Protein AF-A9X3X0-F1 (afdb_monomer_lite)

Secondary structure (DSSP, 8-state):
------THHHHHHHHHHTS---S-HHHHHHHHS-S---PPPPPPPPHHHHHHHHHHHHH-SS--HHHHHHHHHHHT--HHHHHHHHHHHHHHHHHHHHHHHHHHHHHHTTS-------

InterPro domains:
  IPR001356 Homeodomain [PF00046] (39-95)
  IPR001356 Homeodomain [PS50071] (36-96)
  IPR001356 Homeodomain [SM00389] (38-100)
  IPR001356 Homeodomain [cd00086] (39-97)
  IPR009057 Homedomain-like superfamily [SSF46689] (28-96)
  IPR020479 Homeodomain, metazoa [PR00024] (60-71)
  IPR020479 Homeodomain, metazoa [PR00024] (75-85)
  IPR020479 Homeodomain, metazoa [PR00024] (85-94)
  IPR046333 Homeobox protein Hox-A10/abdominal-B-like [PTHR45874] (30-104)

Foldseek 3Di:
DPDDPDPVVVVVVVVVVVDDDDDPVVVVCCVVVPDPPPDPDDDDADPVLVVVLVVVCVVPLDDDPVNLVVSCVVRVHDSVVSNVVSVVVVVVVVVVVVVVVVVVVVVVVVPPPPDDDD

pLDDT: mean 72.3, std 21.76, range [36.03, 98.12]

Sequence (118 aa):
RIIMFNDALINIYWYIVKLKCEVNVFDFVSEWTGNVTIRKKRKPYSKFQTLELEKEFLFNAYVSKQKRWESARNLNLSERQVKIWFQNRRMKNKKNSQRNSDQISNSISITHHGSHPK

Structure (mmCIF, N/CA/C/O backbone):
data_AF-A9X3X0-F1
#
_entry.id   AF-A9X3X0-F1
#
loop_
_atom_site.group_PDB
_atom_site.id
_atom_site.type_symbol
_atom_site.label_atom_id
_atom_site.label_alt_id
_atom_site.label_comp_id
_atom_site.label_asym_id
_atom_site.label_entity_id
_atom_site.label_seq_id
_atom_site.pdbx_PDB_ins_code
_atom_site.Cartn_x
_atom_site.Cartn_y
_atom_site.Cartn_z
_atom_site.occupancy
_atom_site.B_iso_or_equiv
_atom_site.auth_seq_id
_atom_site.auth_comp_id
_atom_site.auth_asym_id
_atom_site.auth_atom_id
_atom_site.pdbx_PDB_model_num
ATOM 1 N N . ARG A 1 1 ? 20.810 7.716 8.688 1.00 36.03 1 ARG A N 1
ATOM 2 C CA . ARG A 1 1 ? 19.962 6.819 9.518 1.00 36.03 1 ARG A CA 1
ATOM 3 C C . ARG A 1 1 ? 19.518 5.614 8.688 1.00 36.03 1 ARG A C 1
ATOM 5 O O . ARG A 1 1 ? 18.368 5.511 8.280 1.00 36.03 1 ARG A O 1
ATOM 12 N N . ILE A 1 2 ? 20.483 4.743 8.399 1.00 39.75 2 ILE A N 1
ATOM 13 C CA . ILE A 1 2 ? 20.287 3.366 7.949 1.00 39.75 2 ILE A CA 1
ATOM 14 C C . ILE A 1 2 ? 20.245 2.584 9.255 1.00 39.75 2 ILE A C 1
ATOM 16 O O . ILE A 1 2 ? 21.268 2.490 9.919 1.00 39.75 2 ILE A O 1
ATOM 20 N N . ILE A 1 3 ? 19.066 2.167 9.704 1.00 42.94 3 ILE A N 1
ATOM 21 C CA . ILE A 1 3 ? 18.952 1.350 10.912 1.00 42.94 3 ILE A CA 1
ATOM 22 C C . ILE A 1 3 ? 18.030 0.175 10.583 1.00 42.94 3 ILE A C 1
ATOM 24 O O . ILE A 1 3 ? 16.823 0.335 10.418 1.00 42.94 3 ILE A O 1
ATOM 28 N N . MET A 1 4 ? 18.677 -0.985 10.459 1.00 38.38 4 MET A N 1
ATOM 29 C CA . MET A 1 4 ? 18.187 -2.313 10.831 1.00 38.38 4 MET A CA 1
ATOM 30 C C . MET A 1 4 ? 16.983 -2.876 10.074 1.00 38.38 4 MET A C 1
ATOM 32 O O . MET A 1 4 ? 15.894 -3.050 10.619 1.00 38.38 4 MET A O 1
ATOM 36 N N . PHE A 1 5 ? 17.232 -3.351 8.855 1.00 40.22 5 PHE A N 1
ATOM 37 C CA . PHE A 1 5 ? 16.605 -4.609 8.447 1.00 40.22 5 PHE A CA 1
ATOM 38 C C . PHE A 1 5 ? 17.552 -5.754 8.820 1.00 40.22 5 PHE A C 1
ATOM 40 O O . PHE A 1 5 ? 18.386 -6.148 8.021 1.00 40.22 5 PHE A O 1
ATOM 47 N N . ASN A 1 6 ? 17.416 -6.186 10.079 1.00 38.69 6 ASN A N 1
ATOM 48 C CA . ASN A 1 6 ? 17.881 -7.431 10.702 1.00 38.69 6 ASN A CA 1
ATOM 49 C C . ASN A 1 6 ? 18.588 -8.445 9.777 1.00 38.69 6 ASN A C 1
ATOM 51 O O . ASN A 1 6 ? 18.000 -8.914 8.796 1.00 38.69 6 ASN A O 1
ATOM 55 N N . ASP A 1 7 ? 19.776 -8.874 10.206 1.00 55.34 7 ASP A N 1
ATOM 56 C CA . ASP A 1 7 ? 20.732 -9.808 9.581 1.00 55.34 7 ASP A CA 1
ATOM 57 C C . ASP A 1 7 ? 20.166 -11.175 9.127 1.00 55.34 7 ASP A C 1
ATOM 59 O O . ASP A 1 7 ? 20.814 -11.934 8.406 1.00 55.34 7 ASP A O 1
ATOM 63 N N . ALA A 1 8 ? 18.913 -11.489 9.460 1.00 47.12 8 ALA A N 1
ATOM 64 C CA . ALA A 1 8 ? 18.209 -12.681 8.991 1.00 47.12 8 ALA A CA 1
ATOM 65 C C . ALA A 1 8 ? 17.727 -12.589 7.526 1.00 47.12 8 ALA A C 1
ATOM 67 O O . ALA A 1 8 ? 17.611 -13.611 6.849 1.00 47.12 8 ALA A O 1
ATOM 68 N N . LEU A 1 9 ? 17.443 -11.387 7.002 1.00 51.66 9 LEU A N 1
ATOM 69 C CA . LEU A 1 9 ? 16.916 -11.237 5.634 1.00 51.66 9 LEU A CA 1
ATOM 70 C C . LEU A 1 9 ? 17.985 -11.422 4.556 1.00 51.66 9 LEU A C 1
ATOM 72 O O . LEU A 1 9 ? 17.659 -11.902 3.474 1.00 51.66 9 LEU A O 1
ATOM 76 N N . ILE A 1 10 ? 19.241 -11.093 4.865 1.00 57.47 10 ILE A N 1
ATOM 77 C CA . ILE A 1 10 ? 20.384 -11.326 3.974 1.00 57.47 10 ILE A CA 1
ATOM 78 C C . ILE A 1 10 ? 20.703 -12.828 3.909 1.00 57.47 10 ILE A C 1
ATOM 80 O O . ILE A 1 10 ? 20.878 -13.363 2.818 1.00 57.47 10 ILE A O 1
ATOM 84 N N . ASN A 1 11 ? 20.658 -13.537 5.042 1.00 51.97 11 ASN A N 1
ATOM 85 C CA . ASN A 1 11 ? 20.906 -14.983 5.096 1.00 51.97 11 ASN A CA 1
ATOM 86 C C . ASN A 1 11 ? 19.824 -15.817 4.382 1.00 51.97 11 ASN A C 1
ATOM 88 O O . ASN A 1 11 ? 20.142 -16.773 3.679 1.00 51.97 11 ASN A O 1
ATOM 92 N N . ILE A 1 12 ? 18.546 -15.426 4.476 1.00 53.69 12 ILE A N 1
ATOM 93 C CA . ILE A 1 12 ? 17.459 -16.078 3.720 1.00 53.69 12 ILE A CA 1
ATOM 94 C C . ILE A 1 12 ? 17.563 -15.775 2.217 1.00 53.69 12 ILE A C 1
ATOM 96 O O . ILE A 1 12 ? 17.311 -16.657 1.398 1.00 53.69 12 ILE A O 1
ATOM 100 N N . TYR A 1 13 ? 17.968 -14.557 1.837 1.00 56.19 13 TYR A N 1
ATOM 101 C CA . TYR A 1 13 ? 18.225 -14.217 0.432 1.00 56.19 13 TYR A CA 1
ATOM 102 C C . TYR A 1 13 ? 19.391 -15.027 -0.152 1.00 56.19 13 TYR A C 1
ATOM 104 O O . TYR A 1 13 ? 19.297 -15.484 -1.286 1.00 56.19 13 TYR A O 1
ATOM 112 N N . TRP A 1 14 ? 20.444 -15.277 0.631 1.00 56.91 14 TRP A N 1
ATOM 113 C CA . TRP A 1 14 ? 21.559 -16.143 0.237 1.00 56.91 14 TRP A CA 1
ATOM 114 C C . TRP A 1 14 ? 21.130 -17.616 0.092 1.00 56.91 14 TRP A C 1
ATOM 116 O O . TRP A 1 14 ? 21.528 -18.293 -0.854 1.00 56.91 14 TRP A O 1
ATOM 126 N N . TYR A 1 15 ? 20.238 -18.094 0.967 1.00 53.03 15 TYR A N 1
ATOM 127 C CA . TYR A 1 15 ? 19.713 -19.464 0.930 1.00 53.03 15 TYR A CA 1
ATOM 128 C C . TYR A 1 15 ? 18.771 -19.729 -0.261 1.00 53.03 15 TYR A C 1
ATOM 130 O O . TYR A 1 15 ? 18.816 -20.800 -0.861 1.00 53.03 15 TYR A O 1
ATOM 138 N N . ILE A 1 16 ? 17.955 -18.748 -0.663 1.00 53.06 16 ILE A N 1
ATOM 139 C 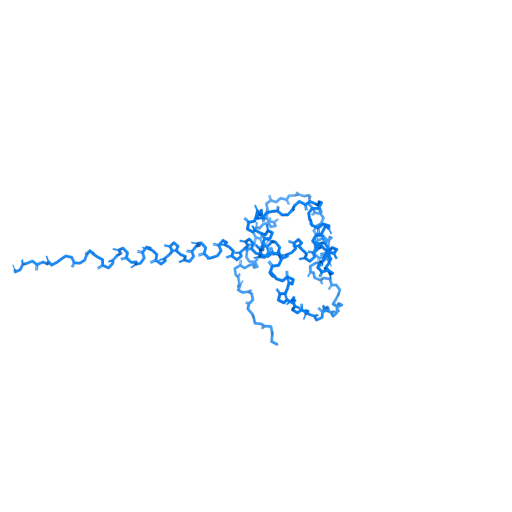CA . ILE A 1 16 ? 17.043 -18.881 -1.815 1.00 53.06 16 ILE A CA 1
ATOM 140 C C . ILE A 1 16 ? 17.810 -18.896 -3.150 1.00 53.06 16 ILE A C 1
ATOM 142 O O . ILE A 1 16 ? 17.426 -19.622 -4.066 1.00 53.06 16 ILE A O 1
ATOM 146 N N . VAL A 1 17 ? 18.927 -18.168 -3.251 1.00 57.38 17 VAL A N 1
ATOM 147 C CA . VAL A 1 17 ? 19.791 -18.159 -4.449 1.00 57.38 17 VAL A CA 1
ATOM 148 C C . VAL A 1 17 ? 20.497 -19.510 -4.670 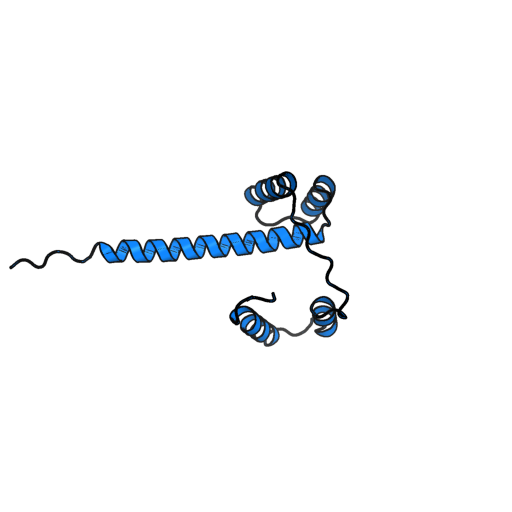1.00 57.38 17 VAL A C 1
ATOM 150 O O . VAL A 1 17 ? 20.837 -19.844 -5.801 1.00 57.38 17 VAL A O 1
ATOM 153 N N . LYS A 1 18 ? 20.653 -20.344 -3.631 1.00 49.91 18 LYS A N 1
ATOM 154 C CA . LYS A 1 18 ? 21.301 -21.667 -3.719 1.00 49.91 18 LYS A CA 1
ATOM 155 C C . LYS A 1 18 ? 20.447 -22.738 -4.427 1.00 49.91 18 LYS A C 1
ATOM 157 O O . LYS A 1 18 ? 20.989 -23.791 -4.747 1.00 49.91 18 LYS A O 1
ATOM 162 N N . LEU A 1 19 ? 19.142 -22.522 -4.659 1.00 56.47 19 LEU A N 1
ATOM 163 C CA . LEU A 1 19 ? 18.215 -23.629 -4.960 1.00 56.47 19 LEU A CA 1
ATOM 164 C C . LEU A 1 19 ? 17.329 -23.524 -6.213 1.00 56.47 19 LEU A C 1
ATOM 166 O O . LEU A 1 19 ? 16.512 -24.421 -6.392 1.00 56.47 19 LEU A O 1
ATOM 170 N N . LYS A 1 20 ? 17.469 -22.542 -7.119 1.00 50.12 20 LYS A N 1
ATOM 171 C CA . LYS A 1 20 ? 16.770 -22.609 -8.427 1.00 50.12 20 LYS A CA 1
ATOM 172 C C . LYS A 1 20 ? 17.499 -21.880 -9.562 1.00 50.12 20 LYS A C 1
ATOM 174 O O . LYS A 1 20 ? 17.677 -20.666 -9.514 1.00 50.12 20 LYS A O 1
ATOM 179 N N . CYS A 1 21 ? 17.876 -22.655 -10.581 1.00 47.81 21 CYS A N 1
ATOM 180 C CA . CYS A 1 21 ? 18.260 -22.205 -11.917 1.00 47.81 21 CYS A CA 1
ATOM 181 C C . CYS A 1 21 ? 17.099 -21.480 -12.632 1.00 47.81 21 CYS A C 1
ATOM 183 O O . CYS A 1 21 ? 15.931 -21.741 -12.352 1.00 47.81 21 CYS A O 1
ATOM 185 N N . GLU A 1 22 ? 17.481 -20.621 -13.582 1.00 54.66 22 GLU A N 1
ATOM 186 C CA . GLU A 1 22 ? 16.664 -19.918 -14.591 1.00 54.66 22 GLU A CA 1
ATOM 187 C C . GLU A 1 22 ? 15.811 -18.718 -14.156 1.00 54.66 22 GLU A C 1
ATOM 189 O O . GLU A 1 22 ? 14.654 -18.565 -14.534 1.00 54.66 22 GLU A O 1
ATOM 194 N N . VAL A 1 23 ? 16.438 -17.755 -13.485 1.00 56.00 23 VAL A N 1
ATOM 195 C CA . VAL A 1 23 ? 16.137 -16.337 -13.742 1.00 56.00 23 VAL A CA 1
ATOM 196 C C . VAL A 1 23 ? 17.455 -15.585 -13.861 1.00 56.00 23 VAL A C 1
ATOM 198 O O . VAL A 1 23 ? 18.368 -15.814 -13.069 1.00 56.00 23 VAL A O 1
ATOM 201 N N . ASN A 1 24 ? 17.585 -14.731 -14.877 1.00 51.31 24 ASN A N 1
ATOM 202 C CA . ASN A 1 24 ? 18.805 -13.974 -15.141 1.00 51.31 24 ASN A CA 1
ATOM 203 C C . ASN A 1 24 ? 19.102 -13.073 -13.929 1.00 51.31 24 ASN A C 1
ATOM 205 O O . ASN A 1 24 ? 18.442 -12.057 -13.707 1.00 51.31 24 ASN A O 1
ATOM 209 N N . VAL A 1 25 ? 20.056 -13.499 -13.091 1.00 53.91 25 VAL A N 1
ATOM 210 C CA . VAL A 1 25 ? 20.415 -12.848 -11.818 1.00 53.91 25 VAL A CA 1
ATOM 211 C C . VAL A 1 25 ? 20.776 -11.377 -12.044 1.00 53.91 25 VAL A C 1
ATOM 213 O O . VAL A 1 25 ? 20.533 -10.541 -11.177 1.00 53.91 25 VAL A O 1
ATOM 216 N N . PHE A 1 26 ? 21.275 -11.048 -13.237 1.00 44.28 26 PHE A N 1
ATOM 217 C CA . PHE A 1 26 ? 21.645 -9.699 -13.638 1.00 44.28 26 PHE A CA 1
ATOM 218 C C . PHE A 1 26 ? 20.449 -8.728 -13.702 1.00 44.28 26 PHE A C 1
ATOM 220 O O . PHE A 1 26 ? 20.559 -7.622 -13.178 1.00 44.28 26 PHE A O 1
ATOM 227 N N . ASP A 1 27 ? 19.283 -9.140 -14.216 1.00 54.53 27 ASP A N 1
ATOM 228 C CA . ASP A 1 27 ? 18.092 -8.270 -14.306 1.00 54.53 27 ASP A CA 1
ATOM 229 C C . ASP A 1 27 ? 17.483 -7.988 -12.927 1.00 54.53 27 ASP A C 1
ATOM 231 O O . ASP A 1 27 ? 17.095 -6.863 -12.605 1.00 54.53 27 ASP A O 1
ATOM 235 N N . PHE A 1 28 ? 17.456 -9.007 -12.065 1.00 52.56 28 PHE A N 1
ATOM 236 C CA . PHE A 1 28 ? 16.934 -8.880 -10.707 1.00 52.56 28 PHE A CA 1
ATOM 237 C C . PHE A 1 28 ? 17.859 -8.049 -9.806 1.00 52.56 28 PHE A C 1
ATOM 239 O O . PHE A 1 28 ? 17.378 -7.223 -9.028 1.00 52.56 28 PHE A O 1
ATOM 246 N N . VAL A 1 29 ? 19.180 -8.226 -9.928 1.00 56.44 29 VAL A N 1
ATOM 247 C CA . VAL A 1 29 ? 20.175 -7.434 -9.191 1.00 56.44 29 VAL A CA 1
ATOM 248 C C . VAL A 1 29 ? 20.213 -5.998 -9.709 1.00 56.44 29 VAL A C 1
ATOM 250 O O . VAL A 1 29 ? 20.205 -5.087 -8.892 1.00 56.44 29 VAL A O 1
ATOM 253 N N . SER A 1 30 ? 20.130 -5.758 -11.020 1.00 53.25 30 SER A N 1
ATOM 254 C CA . SER A 1 30 ? 20.083 -4.399 -11.581 1.00 53.25 30 SER A CA 1
ATOM 255 C C . SER A 1 30 ? 18.810 -3.632 -11.170 1.00 53.25 30 SER A C 1
ATOM 257 O O . SER A 1 30 ? 18.855 -2.420 -10.969 1.00 53.25 30 SER A O 1
ATOM 259 N N . GLU A 1 31 ? 17.686 -4.315 -10.906 1.00 49.28 31 GLU A N 1
ATOM 260 C CA . GLU A 1 31 ? 16.496 -3.687 -10.305 1.00 49.28 31 GLU A CA 1
ATOM 261 C C . GLU A 1 31 ? 16.617 -3.481 -8.772 1.00 49.28 31 GLU A C 1
ATOM 263 O O . GLU A 1 31 ? 16.049 -2.528 -8.227 1.00 49.28 31 GLU A O 1
ATOM 268 N N . TRP A 1 32 ? 17.373 -4.325 -8.053 1.00 46.91 32 TRP A N 1
ATOM 269 C CA . TRP A 1 32 ? 17.522 -4.254 -6.585 1.00 46.91 32 TRP A CA 1
ATOM 270 C C . TRP A 1 32 ? 18.663 -3.357 -6.089 1.00 46.91 32 TRP A C 1
ATOM 272 O O . TRP A 1 32 ? 18.521 -2.672 -5.069 1.00 46.91 32 TRP A O 1
ATOM 282 N N . THR A 1 33 ? 19.788 -3.344 -6.795 1.00 49.84 33 THR A N 1
ATOM 283 C CA . THR A 1 33 ? 20.958 -2.503 -6.516 1.00 49.84 33 THR A CA 1
ATOM 284 C C . THR A 1 33 ? 21.054 -1.326 -7.465 1.00 49.84 33 THR A C 1
ATOM 286 O O . THR A 1 33 ? 22.110 -0.700 -7.476 1.00 49.84 33 THR A O 1
ATOM 289 N N . GLY A 1 34 ? 19.990 -1.060 -8.244 1.00 44.16 34 GLY A N 1
ATOM 290 C CA . GLY A 1 34 ? 19.976 -0.129 -9.368 1.00 44.16 34 GLY A CA 1
ATOM 291 C C . GLY A 1 34 ? 20.924 1.032 -9.172 1.00 44.16 34 GLY A C 1
ATOM 292 O O . GLY A 1 34 ? 20.881 1.648 -8.098 1.00 44.16 34 GLY A O 1
ATOM 293 N N . ASN A 1 35 ? 21.774 1.2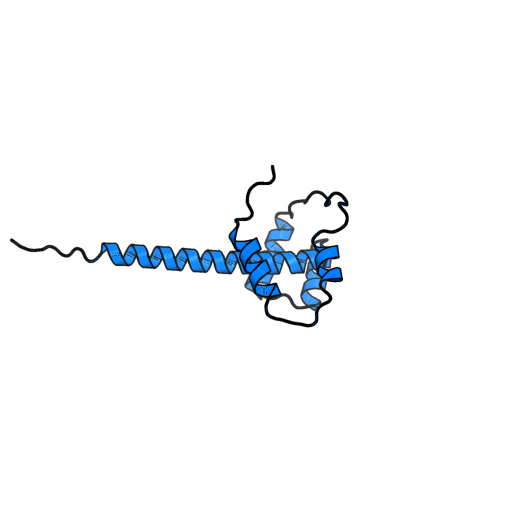51 -10.196 1.00 45.81 35 ASN A N 1
ATOM 294 C CA . ASN A 1 35 ? 22.558 2.467 -10.447 1.00 45.81 35 ASN A CA 1
ATOM 295 C C . ASN A 1 35 ? 22.069 3.538 -9.508 1.00 45.81 35 ASN A C 1
ATOM 297 O O . ASN A 1 35 ? 20.891 3.836 -9.652 1.00 45.81 35 ASN A O 1
ATOM 301 N N . VAL A 1 36 ? 22.880 3.995 -8.542 1.00 51.25 36 VAL A N 1
ATOM 302 C CA . VAL A 1 36 ? 22.483 4.814 -7.379 1.00 51.25 36 VAL A CA 1
ATOM 303 C C . VAL A 1 36 ? 21.771 6.103 -7.823 1.00 51.25 36 VAL A C 1
ATOM 305 O O . VAL A 1 36 ? 22.249 7.220 -7.697 1.00 51.25 36 VAL A O 1
ATOM 308 N N . THR A 1 37 ? 20.577 5.947 -8.366 1.00 55.00 37 THR A N 1
ATOM 309 C CA . THR A 1 37 ? 19.630 6.954 -8.754 1.00 55.00 37 THR A CA 1
ATOM 310 C C . THR A 1 37 ? 18.879 7.119 -7.467 1.00 55.00 37 THR A C 1
ATOM 312 O O . THR A 1 37 ? 18.134 6.227 -7.048 1.00 55.00 37 THR A O 1
ATOM 315 N N . ILE A 1 38 ? 19.221 8.200 -6.777 1.00 61.53 38 ILE A N 1
ATOM 316 C CA . ILE A 1 38 ? 18.592 8.724 -5.572 1.00 61.53 38 ILE A CA 1
ATOM 317 C C . ILE A 1 38 ? 17.163 8.180 -5.466 1.00 61.53 38 ILE A C 1
ATOM 319 O O . ILE A 1 38 ? 16.260 8.617 -6.183 1.00 61.53 38 ILE A O 1
ATOM 323 N N . ARG A 1 39 ? 16.968 7.151 -4.624 1.00 61.16 39 ARG A N 1
ATOM 324 C CA . ARG A 1 39 ? 15.658 6.507 -4.475 1.00 61.16 39 ARG A CA 1
ATOM 325 C C . ARG A 1 39 ? 14.663 7.606 -4.127 1.00 61.16 39 ARG A C 1
ATOM 327 O O . ARG A 1 39 ? 14.842 8.291 -3.118 1.00 61.16 39 ARG A O 1
ATOM 334 N N . LYS A 1 40 ? 13.631 7.787 -4.956 1.00 70.94 40 LYS A N 1
ATOM 335 C CA . LYS A 1 40 ? 12.630 8.841 -4.750 1.00 70.94 40 LYS A CA 1
ATOM 336 C C . LYS A 1 40 ? 12.102 8.751 -3.317 1.00 70.94 40 LYS A C 1
ATOM 338 O O . LYS A 1 40 ? 11.697 7.675 -2.867 1.00 70.94 40 LYS A O 1
ATOM 343 N N . LYS A 1 41 ? 12.156 9.872 -2.586 1.00 78.88 41 LYS A N 1
ATOM 344 C CA . LYS A 1 41 ? 11.749 9.936 -1.176 1.00 78.88 41 LYS A CA 1
ATOM 345 C C . LYS A 1 41 ? 10.345 9.351 -1.030 1.00 78.88 41 LYS A C 1
ATOM 347 O O . LYS A 1 41 ? 9.418 9.762 -1.729 1.00 78.88 41 LYS A O 1
ATOM 352 N N . ARG A 1 42 ? 10.205 8.372 -0.131 1.00 81.88 42 ARG A N 1
ATOM 353 C CA . ARG A 1 42 ? 8.920 7.721 0.147 1.00 81.88 42 ARG A CA 1
ATOM 354 C C . ARG A 1 42 ? 7.923 8.772 0.631 1.00 81.88 42 ARG A C 1
ATOM 356 O O . ARG A 1 42 ? 8.227 9.528 1.552 1.00 81.88 42 ARG A O 1
ATOM 363 N N . LYS A 1 43 ? 6.742 8.791 0.020 1.00 86.94 43 LYS A N 1
ATOM 364 C CA . LYS A 1 43 ? 5.587 9.546 0.507 1.00 86.94 43 LYS A CA 1
ATOM 365 C C . LYS A 1 43 ? 4.661 8.573 1.243 1.00 86.94 43 LYS A C 1
ATOM 367 O O . LYS A 1 43 ? 4.396 7.505 0.686 1.00 86.94 43 LYS A O 1
ATOM 372 N N . PRO A 1 44 ? 4.222 8.879 2.476 1.00 91.38 44 PRO A N 1
ATOM 373 C CA . PRO A 1 44 ? 3.239 8.049 3.161 1.00 91.38 44 PRO A CA 1
ATOM 374 C C . PRO A 1 44 ? 1.919 8.063 2.383 1.00 91.38 44 PRO A C 1
ATOM 376 O O . PRO A 1 44 ? 1.581 9.065 1.751 1.00 91.38 44 PRO A O 1
ATOM 379 N N . TYR A 1 45 ? 1.189 6.950 2.423 1.00 94.44 45 TYR A N 1
ATOM 380 C CA . TYR A 1 45 ? -0.165 6.902 1.878 1.00 94.44 45 TYR A CA 1
ATOM 381 C C . TYR A 1 45 ? -1.120 7.692 2.771 1.00 94.44 45 TYR A C 1
ATOM 383 O O . TYR A 1 45 ? -0.923 7.781 3.986 1.00 94.44 45 TYR A O 1
ATOM 391 N N . SER A 1 46 ? -2.148 8.283 2.167 1.00 96.75 46 SER A N 1
ATOM 392 C CA . SER A 1 46 ? -3.192 8.985 2.906 1.00 96.75 46 SER A CA 1
ATOM 393 C C . SER A 1 46 ? -4.020 8.005 3.747 1.00 96.75 46 SER A C 1
ATOM 395 O O . SER A 1 46 ? -4.003 6.786 3.534 1.00 96.75 46 SER A O 1
ATOM 397 N N . LYS A 1 47 ? -4.779 8.544 4.708 1.00 95.31 47 LYS A N 1
ATOM 398 C CA . LYS A 1 47 ? -5.703 7.740 5.522 1.00 95.31 47 LYS A CA 1
ATOM 399 C C . LYS A 1 47 ? -6.731 7.018 4.647 1.00 95.31 47 LYS A C 1
ATOM 401 O O . LYS A 1 47 ? -6.917 5.820 4.807 1.00 95.31 47 LYS A O 1
ATOM 406 N N . PHE A 1 48 ? -7.309 7.727 3.676 1.00 96.88 48 PHE A N 1
ATOM 407 C CA . PHE A 1 48 ? -8.259 7.166 2.715 1.00 96.88 48 PHE A CA 1
ATOM 408 C C . PHE A 1 48 ? -7.646 6.028 1.885 1.00 96.88 48 PHE A C 1
ATOM 410 O O . PHE A 1 48 ? -8.222 4.949 1.805 1.00 96.88 48 PHE A O 1
ATOM 417 N N . GLN A 1 49 ? -6.436 6.227 1.346 1.00 96.56 49 GLN A N 1
ATOM 418 C CA . GLN A 1 49 ? -5.737 5.186 0.584 1.00 96.56 49 GLN A CA 1
ATOM 419 C C . GLN A 1 49 ? -5.511 3.924 1.417 1.00 96.56 49 GLN A C 1
ATOM 421 O O . GLN A 1 49 ? -5.699 2.815 0.931 1.00 96.56 49 GLN A O 1
ATOM 426 N N . THR A 1 50 ? -5.104 4.092 2.675 1.00 96.81 50 THR A N 1
ATOM 427 C CA . THR A 1 50 ? -4.862 2.961 3.575 1.00 96.81 50 THR A CA 1
ATOM 428 C C . THR A 1 50 ? -6.160 2.226 3.902 1.00 96.81 50 THR A C 1
ATOM 430 O O . THR A 1 50 ? -6.179 1.002 3.837 1.00 96.81 50 THR A O 1
ATOM 433 N N . LEU A 1 51 ? -7.238 2.962 4.186 1.00 97.38 51 LEU A N 1
ATOM 434 C CA . LEU A 1 51 ? -8.548 2.400 4.516 1.00 97.38 51 LEU A CA 1
ATOM 435 C C . LEU A 1 51 ? -9.102 1.524 3.385 1.00 97.38 51 LEU A C 1
ATOM 437 O O . LEU A 1 51 ? -9.485 0.383 3.626 1.00 97.38 51 LEU A O 1
ATOM 441 N N . GLU A 1 52 ? -9.098 2.024 2.148 1.00 97.44 52 GLU A N 1
ATOM 442 C CA . GLU A 1 52 ? -9.618 1.271 0.998 1.00 97.44 52 GLU A CA 1
ATOM 443 C C . GLU A 1 52 ? -8.783 0.016 0.704 1.00 97.44 52 GLU A C 1
ATOM 445 O O . GLU A 1 52 ? -9.329 -1.048 0.414 1.00 97.44 52 GLU A O 1
ATOM 450 N N . LEU A 1 53 ? -7.455 0.100 0.845 1.00 97.25 53 LEU A N 1
ATOM 451 C CA . LEU A 1 53 ? -6.574 -1.063 0.704 1.00 97.25 53 LEU A CA 1
ATOM 452 C C . LEU A 1 53 ? -6.823 -2.111 1.802 1.00 97.25 53 LEU A C 1
ATOM 454 O O . LEU A 1 53 ? -6.784 -3.312 1.531 1.00 97.25 53 LEU A O 1
ATOM 458 N N . GLU A 1 54 ? -7.082 -1.679 3.039 1.00 97.75 54 GLU A N 1
ATOM 459 C CA . GLU A 1 54 ? -7.424 -2.574 4.148 1.00 97.75 54 GLU A CA 1
ATOM 460 C C . GLU A 1 54 ? -8.778 -3.248 3.950 1.00 97.75 54 GLU A C 1
ATOM 462 O O . GLU A 1 54 ? -8.873 -4.462 4.132 1.00 97.75 54 GLU A O 1
ATOM 467 N N . LYS A 1 55 ? -9.790 -2.496 3.514 1.00 96.25 55 LYS A N 1
ATOM 468 C CA . LYS A 1 55 ? -11.112 -3.028 3.179 1.00 96.25 55 LYS A CA 1
ATOM 469 C C . LYS A 1 55 ? -11.018 -4.125 2.119 1.00 96.25 55 LYS A C 1
ATOM 471 O O . LYS A 1 55 ? -11.566 -5.208 2.308 1.00 96.25 55 LYS A O 1
ATOM 476 N N . GLU A 1 56 ? -10.271 -3.881 1.046 1.00 96.44 56 GLU A N 1
ATOM 477 C CA . GLU A 1 56 ? -10.079 -4.873 -0.014 1.00 96.44 56 GLU A CA 1
ATOM 478 C C . GLU A 1 56 ? -9.310 -6.107 0.487 1.00 96.44 56 GLU A C 1
ATOM 480 O O . GLU A 1 56 ? -9.644 -7.235 0.137 1.00 96.44 56 GLU A O 1
ATOM 485 N N . PHE A 1 57 ? -8.314 -5.921 1.360 1.00 95.50 57 PHE A N 1
ATOM 486 C CA . PHE A 1 57 ? -7.559 -7.029 1.952 1.00 95.50 57 PHE A CA 1
ATOM 487 C C . PHE A 1 57 ? -8.424 -7.956 2.815 1.00 95.50 57 PHE A C 1
ATOM 489 O O . PHE A 1 57 ? -8.172 -9.160 2.852 1.00 95.50 57 PHE A O 1
ATOM 496 N N . LEU A 1 58 ? -9.418 -7.405 3.518 1.00 94.75 58 LEU A N 1
ATOM 497 C CA . LEU A 1 58 ? -10.373 -8.192 4.301 1.00 94.75 58 LEU A CA 1
ATOM 498 C C . LEU A 1 58 ? -11.282 -9.038 3.408 1.00 94.75 58 LEU A C 1
ATOM 500 O O . LEU A 1 58 ? -11.638 -10.147 3.795 1.00 94.75 58 LEU A O 1
ATOM 504 N N . PHE A 1 59 ? -11.622 -8.539 2.217 1.00 95.12 59 PHE A N 1
ATOM 505 C CA . PHE A 1 59 ? -12.380 -9.303 1.231 1.00 95.12 59 PHE A CA 1
ATOM 506 C C . PHE A 1 59 ? -11.521 -10.400 0.590 1.00 95.12 59 PHE A C 1
ATOM 508 O O . PHE A 1 59 ? -11.932 -11.555 0.508 1.00 95.12 59 PHE A O 1
ATOM 515 N N . ASN A 1 60 ? -10.307 -10.053 0.155 1.00 93.75 60 ASN A N 1
ATOM 516 C CA . ASN A 1 60 ? -9.363 -11.004 -0.410 1.00 93.75 60 ASN A CA 1
ATOM 517 C C . ASN A 1 60 ? -7.912 -10.608 -0.106 1.00 93.75 60 ASN A C 1
ATOM 519 O O . ASN A 1 60 ? -7.417 -9.566 -0.536 1.00 93.75 60 ASN A O 1
ATOM 523 N N . ALA A 1 61 ? -7.173 -11.500 0.556 1.00 93.75 61 ALA A N 1
ATOM 524 C CA . ALA A 1 61 ? -5.767 -11.279 0.891 1.00 93.75 61 ALA A CA 1
ATOM 525 C C . ALA A 1 61 ? -4.833 -11.216 -0.341 1.00 93.75 61 ALA A C 1
ATOM 527 O O . ALA A 1 61 ? -3.673 -10.800 -0.218 1.00 93.75 61 ALA A O 1
ATOM 528 N N . TYR A 1 62 ? -5.314 -11.630 -1.519 1.00 95.88 62 TYR A N 1
ATOM 529 C CA . TYR A 1 62 ? -4.584 -11.638 -2.785 1.00 95.88 62 TYR A CA 1
ATOM 530 C C . TYR A 1 62 ? -5.324 -10.836 -3.858 1.00 95.88 62 TYR A C 1
ATOM 532 O O . TYR A 1 62 ? -6.392 -11.217 -4.317 1.00 95.88 62 TYR A O 1
ATOM 540 N N . VAL A 1 63 ? -4.715 -9.750 -4.332 1.00 94.88 63 VAL A N 1
ATOM 541 C CA . VAL A 1 63 ? -5.326 -8.906 -5.367 1.00 94.88 63 VAL A CA 1
ATOM 542 C C . VAL A 1 63 ? -5.124 -9.484 -6.778 1.00 94.88 63 VAL A C 1
ATOM 544 O O . VAL A 1 63 ? -3.987 -9.718 -7.213 1.00 94.88 63 VAL A O 1
ATOM 547 N N . SER A 1 64 ? -6.225 -9.685 -7.513 1.00 96.56 64 SER A N 1
ATOM 548 C CA . SER A 1 64 ? -6.204 -10.088 -8.927 1.00 96.56 64 SER A CA 1
ATOM 549 C C . SER A 1 64 ? -5.658 -8.965 -9.823 1.00 96.56 64 SER A C 1
ATOM 551 O O . SER A 1 64 ? -5.521 -7.818 -9.394 1.00 96.56 64 SER A O 1
ATOM 553 N N . LYS A 1 65 ? -5.319 -9.270 -11.084 1.00 95.38 65 LYS A N 1
ATOM 554 C CA . LYS A 1 65 ? -4.827 -8.251 -12.033 1.00 95.38 65 LYS A CA 1
ATOM 555 C C . LYS A 1 65 ? -5.859 -7.139 -12.248 1.00 95.38 65 LYS A C 1
ATOM 557 O O . LYS A 1 65 ? -5.513 -5.970 -12.129 1.00 95.38 65 LYS A O 1
ATOM 562 N N . GLN A 1 66 ? -7.114 -7.509 -12.498 1.00 97.12 66 GLN A N 1
ATOM 563 C CA . GLN A 1 66 ? -8.199 -6.552 -12.706 1.00 97.12 66 GLN A CA 1
ATOM 564 C C . GLN A 1 66 ? -8.419 -5.679 -11.468 1.00 97.12 66 GLN A C 1
ATOM 566 O O . GLN A 1 66 ? -8.402 -4.455 -11.566 1.00 97.12 66 GLN A O 1
ATOM 571 N N . LYS A 1 67 ? -8.535 -6.292 -10.284 1.00 96.94 67 LYS A N 1
ATOM 572 C CA . LYS A 1 67 ? -8.805 -5.532 -9.061 1.00 96.94 67 LYS A CA 1
ATOM 573 C C . LYS A 1 67 ? -7.666 -4.577 -8.712 1.00 96.94 67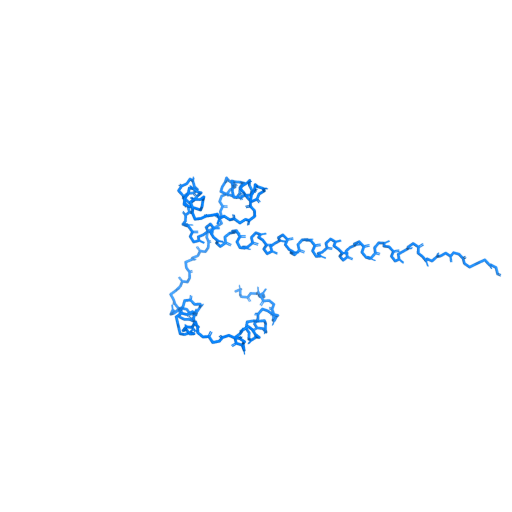 LYS A C 1
ATOM 575 O O . LYS A 1 67 ? -7.897 -3.456 -8.274 1.00 96.94 67 LYS A O 1
ATOM 580 N N . ARG A 1 68 ? -6.423 -4.987 -8.985 1.00 97.94 68 ARG A N 1
ATOM 581 C CA . ARG A 1 68 ? -5.239 -4.135 -8.828 1.00 97.94 68 ARG A CA 1
ATOM 582 C C . ARG A 1 68 ? -5.317 -2.895 -9.713 1.00 97.94 68 ARG A C 1
ATOM 584 O O . ARG A 1 68 ? -4.969 -1.818 -9.239 1.00 97.94 68 ARG A O 1
ATOM 591 N N . TRP A 1 69 ? -5.746 -3.053 -10.963 1.00 98.12 69 TRP A N 1
ATOM 592 C CA . TRP A 1 69 ? -5.927 -1.940 -11.890 1.00 98.12 69 TRP A CA 1
ATOM 593 C C . TRP A 1 69 ? -7.016 -0.971 -11.401 1.00 98.12 69 TRP A C 1
ATOM 595 O O . TRP A 1 69 ? -6.773 0.234 -11.337 1.00 98.12 69 TRP A O 1
ATOM 605 N N . GLU A 1 70 ? -8.164 -1.488 -10.952 1.00 97.88 70 GLU A N 1
ATOM 606 C CA . GLU A 1 70 ? -9.253 -0.679 -10.380 1.00 97.88 70 GLU A CA 1
ATOM 607 C C . GLU A 1 70 ? -8.791 0.115 -9.146 1.00 97.88 70 GLU A C 1
ATOM 609 O O . GLU A 1 70 ? -8.945 1.336 -9.090 1.00 97.88 70 GLU A O 1
ATOM 614 N N . SER A 1 71 ? -8.159 -0.550 -8.171 1.00 96.88 71 SER A N 1
ATOM 615 C CA . SER A 1 71 ? -7.652 0.110 -6.961 1.00 96.88 71 SER A CA 1
ATOM 616 C C . SER A 1 71 ? -6.564 1.139 -7.271 1.00 96.88 71 SER A C 1
ATOM 618 O O . SER A 1 71 ? -6.529 2.198 -6.650 1.00 96.88 71 SER A O 1
ATOM 620 N N . ALA A 1 72 ? -5.674 0.853 -8.226 1.00 97.62 72 ALA A N 1
ATOM 621 C CA . ALA A 1 72 ? -4.632 1.786 -8.649 1.00 97.62 72 ALA A CA 1
ATOM 622 C C . ALA A 1 72 ? -5.243 3.091 -9.184 1.00 97.62 72 ALA A C 1
ATOM 624 O O . ALA A 1 72 ? -4.847 4.179 -8.758 1.00 97.62 72 ALA A O 1
ATOM 625 N N . ARG A 1 73 ? -6.261 2.976 -10.046 1.00 97.69 73 ARG A N 1
ATOM 626 C CA . ARG A 1 73 ? -6.975 4.123 -10.612 1.00 97.69 73 ARG A CA 1
ATOM 627 C C . ARG A 1 73 ? -7.727 4.919 -9.546 1.00 97.69 73 ARG A C 1
ATOM 629 O O . ARG A 1 73 ? -7.589 6.135 -9.510 1.00 97.69 73 ARG A O 1
ATOM 636 N N . ASN A 1 74 ? -8.461 4.243 -8.663 1.00 97.12 74 ASN A N 1
ATOM 637 C CA . ASN A 1 74 ? -9.299 4.896 -7.650 1.00 97.12 74 ASN A CA 1
ATOM 638 C C . ASN A 1 74 ? -8.489 5.593 -6.546 1.00 97.12 74 ASN A C 1
ATOM 640 O O . ASN A 1 74 ? -8.958 6.557 -5.949 1.00 97.12 74 ASN A O 1
ATOM 644 N N . LEU A 1 75 ? -7.283 5.097 -6.251 1.00 97.19 75 LEU A N 1
ATOM 645 C CA . LEU A 1 75 ? -6.431 5.609 -5.173 1.00 97.19 75 LEU A CA 1
ATOM 646 C C . LEU A 1 75 ? -5.289 6.501 -5.667 1.00 97.19 75 LEU A C 1
ATOM 648 O O . LEU A 1 75 ? -4.476 6.944 -4.852 1.00 97.19 75 LEU A O 1
ATOM 652 N N . ASN A 1 76 ? -5.197 6.743 -6.977 1.00 97.19 76 ASN A N 1
ATOM 653 C CA . ASN A 1 76 ? -4.097 7.461 -7.624 1.00 97.19 76 ASN A CA 1
ATOM 654 C C . ASN A 1 76 ? -2.725 6.856 -7.261 1.00 97.19 76 ASN A C 1
ATOM 656 O O . ASN A 1 76 ? -1.764 7.561 -6.940 1.00 97.19 76 ASN A O 1
ATOM 660 N N . LEU A 1 77 ? -2.642 5.525 -7.287 1.00 95.25 77 LEU A N 1
ATOM 661 C CA . LEU A 1 77 ? -1.425 4.750 -7.056 1.00 95.25 77 LEU A CA 1
ATOM 662 C C . LEU A 1 77 ? -1.056 3.984 -8.329 1.00 95.25 77 LEU A C 1
ATOM 664 O O . LEU A 1 77 ? -1.889 3.741 -9.192 1.00 95.25 77 LEU A O 1
ATOM 668 N N . SER A 1 78 ? 0.195 3.548 -8.445 1.00 95.50 78 SER A N 1
ATOM 669 C CA . SER A 1 78 ? 0.574 2.587 -9.487 1.00 95.50 78 SER A CA 1
ATOM 670 C C . SER A 1 78 ? 0.154 1.163 -9.109 1.00 95.50 78 SER A C 1
ATOM 672 O O . SER A 1 78 ? 0.181 0.781 -7.936 1.00 95.50 78 SER A O 1
ATOM 674 N N . GLU A 1 79 ? -0.121 0.319 -10.106 1.00 96.44 79 GLU A N 1
ATOM 675 C CA . GLU A 1 79 ? -0.359 -1.115 -9.891 1.00 96.44 79 GLU A CA 1
ATOM 676 C C . GLU A 1 79 ? 0.775 -1.780 -9.092 1.00 96.44 79 GLU A C 1
ATOM 678 O O . GLU A 1 79 ? 0.531 -2.621 -8.222 1.00 96.44 79 GLU A O 1
ATOM 683 N N . ARG A 1 80 ? 2.027 -1.368 -9.335 1.00 93.44 80 ARG A N 1
ATOM 684 C CA . ARG A 1 80 ? 3.202 -1.838 -8.586 1.00 93.44 80 ARG A CA 1
ATOM 685 C C . ARG A 1 80 ? 3.102 -1.485 -7.103 1.00 93.44 80 ARG A C 1
ATOM 687 O O . ARG A 1 80 ? 3.370 -2.342 -6.265 1.00 93.44 80 ARG A O 1
ATOM 694 N N . GLN A 1 81 ? 2.692 -0.262 -6.763 1.00 94.31 81 GLN A N 1
ATOM 695 C CA . GLN A 1 81 ? 2.492 0.160 -5.372 1.00 94.31 81 GLN A CA 1
ATOM 696 C C . GLN A 1 81 ? 1.395 -0.647 -4.676 1.00 94.31 81 GLN A C 1
ATOM 698 O O . GLN A 1 81 ? 1.608 -1.079 -3.543 1.00 94.31 81 GLN A O 1
ATOM 703 N N . VAL A 1 82 ? 0.274 -0.907 -5.358 1.00 95.31 82 VAL A N 1
ATOM 704 C CA . VAL A 1 82 ? -0.805 -1.762 -4.835 1.00 95.31 82 VAL A CA 1
ATOM 705 C C . VAL A 1 82 ? -0.288 -3.186 -4.607 1.00 95.31 82 VAL A C 1
ATOM 707 O O . VAL A 1 82 ? -0.432 -3.732 -3.515 1.00 95.31 82 VAL A O 1
ATOM 710 N N . LYS A 1 83 ? 0.425 -3.768 -5.583 1.00 94.44 83 LYS A N 1
ATOM 711 C CA . LYS A 1 83 ? 1.049 -5.099 -5.459 1.00 94.44 83 LYS A CA 1
ATOM 712 C C . LYS A 1 83 ? 1.996 -5.179 -4.254 1.00 94.44 83 LYS A C 1
ATOM 714 O O . LYS A 1 83 ? 1.900 -6.120 -3.466 1.00 94.44 83 LYS A O 1
ATOM 719 N N . ILE A 1 84 ? 2.884 -4.196 -4.095 1.00 92.56 84 ILE A N 1
ATOM 720 C CA . ILE A 1 84 ? 3.832 -4.122 -2.973 1.00 92.56 84 ILE A CA 1
ATOM 721 C C . ILE A 1 84 ? 3.089 -3.969 -1.641 1.00 92.56 84 ILE A C 1
ATOM 723 O O . ILE A 1 84 ? 3.460 -4.607 -0.656 1.00 92.56 84 ILE A O 1
ATOM 727 N N . TRP A 1 85 ? 2.028 -3.161 -1.588 1.00 96.75 85 TRP A N 1
ATOM 728 C CA . TRP A 1 85 ? 1.247 -2.990 -0.364 1.00 96.75 85 TRP A CA 1
ATOM 729 C C . TRP A 1 85 ? 0.593 -4.305 0.073 1.00 96.75 85 TRP A C 1
ATOM 731 O O . TRP A 1 85 ? 0.761 -4.696 1.225 1.00 96.75 85 TRP A O 1
ATOM 741 N N . PHE A 1 86 ? -0.042 -5.049 -0.842 1.00 96.69 86 PHE A N 1
ATOM 742 C CA . PHE A 1 86 ? -0.637 -6.358 -0.531 1.00 96.69 86 PHE A CA 1
ATOM 743 C C . PHE A 1 86 ? 0.413 -7.378 -0.071 1.00 96.69 86 PHE A C 1
ATOM 745 O O . PHE A 1 86 ? 0.174 -8.151 0.857 1.00 96.69 86 PHE A O 1
ATOM 752 N N . GLN A 1 87 ? 1.605 -7.372 -0.677 1.00 91.12 87 GLN A N 1
ATOM 753 C CA . GLN A 1 87 ? 2.729 -8.190 -0.210 1.00 91.12 87 GLN A CA 1
ATOM 754 C C . GLN A 1 87 ? 3.118 -7.824 1.230 1.00 91.12 87 GLN A C 1
ATOM 756 O O . GLN A 1 87 ? 3.129 -8.692 2.102 1.00 91.12 87 GLN A O 1
ATOM 761 N N . ASN A 1 88 ? 3.348 -6.540 1.511 1.00 92.94 88 ASN A N 1
ATOM 762 C CA . ASN A 1 88 ? 3.695 -6.060 2.851 1.00 92.94 88 ASN A CA 1
ATOM 763 C C . ASN A 1 88 ? 2.597 -6.363 3.880 1.00 92.94 88 ASN A C 1
ATOM 765 O O . ASN A 1 88 ? 2.894 -6.759 5.010 1.00 92.94 88 ASN A O 1
ATOM 769 N N . ARG A 1 89 ? 1.326 -6.221 3.491 1.00 96.44 89 ARG A N 1
ATOM 770 C CA . ARG A 1 89 ? 0.175 -6.476 4.358 1.00 96.44 89 ARG A CA 1
ATOM 771 C C . ARG A 1 89 ? 0.067 -7.948 4.748 1.00 96.44 89 ARG A C 1
ATOM 773 O O . ARG A 1 89 ? -0.179 -8.222 5.926 1.00 96.44 89 ARG A O 1
ATOM 780 N N . ARG A 1 90 ? 0.319 -8.880 3.818 1.00 95.12 90 ARG A N 1
ATOM 781 C CA . ARG A 1 90 ? 0.403 -10.324 4.112 1.00 95.12 90 ARG A CA 1
ATOM 782 C C . ARG A 1 90 ? 1.558 -10.645 5.057 1.00 95.12 90 ARG A C 1
ATOM 784 O O . ARG A 1 90 ? 1.361 -11.375 6.026 1.00 95.12 90 ARG A O 1
ATOM 791 N N . MET A 1 91 ? 2.732 -10.042 4.844 1.00 90.00 91 MET A N 1
ATOM 792 C CA . MET A 1 91 ? 3.874 -10.221 5.752 1.00 90.00 91 MET A CA 1
ATOM 793 C C . MET A 1 91 ? 3.563 -9.734 7.171 1.00 90.00 91 MET A C 1
ATOM 795 O O . MET A 1 91 ? 3.911 -10.412 8.136 1.00 90.00 91 MET A O 1
ATOM 799 N N . LYS A 1 92 ? 2.880 -8.589 7.313 1.00 87.06 92 LYS A N 1
ATOM 800 C CA . LYS A 1 92 ? 2.405 -8.094 8.615 1.00 87.06 92 LYS A CA 1
ATOM 801 C C . LYS A 1 92 ? 1.418 -9.078 9.250 1.00 87.06 92 LYS A C 1
ATOM 803 O O . LYS A 1 92 ? 1.594 -9.430 10.406 1.00 87.06 92 LYS A O 1
ATOM 808 N N . ASN A 1 93 ? 0.450 -9.585 8.484 1.00 86.94 93 ASN A N 1
ATOM 809 C CA . ASN A 1 93 ? -0.530 -10.554 8.981 1.00 86.94 93 ASN A CA 1
ATOM 810 C C . ASN A 1 93 ? 0.136 -11.800 9.575 1.00 86.94 93 ASN A C 1
ATOM 812 O O . ASN A 1 93 ? -0.148 -12.164 10.710 1.00 86.94 93 ASN A O 1
ATOM 816 N N . LYS A 1 94 ? 1.088 -12.389 8.837 1.00 85.31 94 LYS A N 1
ATOM 817 C CA . LYS A 1 94 ? 1.845 -13.564 9.287 1.00 85.31 94 LYS A CA 1
ATOM 818 C C . LYS A 1 94 ? 2.599 -13.293 10.592 1.00 85.31 94 LYS A C 1
ATOM 820 O O . LYS A 1 94 ? 2.534 -14.098 11.513 1.00 85.31 94 LYS A O 1
ATOM 825 N N . LYS A 1 95 ? 3.278 -12.143 10.691 1.00 81.00 95 LYS A N 1
ATOM 826 C CA . LYS A 1 95 ? 4.009 -11.747 11.908 1.00 81.00 95 LYS A CA 1
ATOM 827 C C . LYS A 1 95 ? 3.085 -11.579 13.114 1.00 81.00 95 LYS A C 1
ATOM 829 O O . LYS A 1 95 ? 3.465 -11.943 14.220 1.00 81.00 95 LYS A O 1
ATOM 834 N N . ASN A 1 96 ? 1.891 -11.026 12.912 1.00 80.38 96 ASN A N 1
ATOM 835 C CA . ASN A 1 96 ? 0.908 -10.856 13.978 1.00 80.38 96 ASN A CA 1
ATOM 836 C C . ASN A 1 96 ? 0.359 -12.206 14.468 1.00 80.38 96 ASN A C 1
ATOM 838 O O . ASN A 1 96 ? 0.273 -12.408 15.674 1.00 80.38 96 ASN A O 1
ATOM 842 N N . SER A 1 97 ? 0.060 -13.140 13.560 1.00 79.69 97 SER A N 1
ATOM 843 C CA . SER A 1 97 ? -0.386 -14.491 13.931 1.00 79.69 97 SER A CA 1
ATOM 844 C C . SER A 1 97 ? 0.655 -15.243 14.765 1.00 79.69 97 SER A C 1
ATOM 846 O O . SER A 1 97 ? 0.294 -15.896 15.734 1.00 79.69 97 SER A O 1
ATOM 848 N N . GLN A 1 98 ? 1.940 -15.097 14.429 1.00 74.50 98 GLN A N 1
ATOM 849 C CA . GLN A 1 98 ? 3.039 -15.792 15.106 1.00 74.50 98 GLN A CA 1
ATOM 850 C C . GLN A 1 98 ? 3.311 -15.239 16.516 1.00 74.50 98 GLN A C 1
ATOM 852 O O . GLN A 1 98 ? 3.543 -15.988 17.453 1.00 74.50 98 GLN A O 1
ATOM 857 N N . ARG A 1 99 ? 3.177 -13.922 16.710 1.00 72.50 99 ARG A N 1
ATOM 858 C CA . ARG A 1 99 ? 3.267 -13.330 18.056 1.00 72.50 99 ARG A CA 1
ATOM 859 C C . ARG A 1 99 ? 2.114 -13.753 18.956 1.00 72.50 99 ARG A C 1
ATOM 861 O O . ARG A 1 99 ? 2.322 -13.938 20.145 1.00 72.50 99 ARG A O 1
ATOM 868 N N . ASN A 1 100 ? 0.910 -13.888 18.403 1.00 67.69 100 ASN A N 1
ATOM 869 C CA . ASN A 1 100 ? -0.239 -14.327 19.189 1.00 67.69 100 ASN A CA 1
ATOM 870 C C . ASN A 1 100 ? -0.080 -15.784 19.646 1.00 67.69 100 ASN A C 1
ATOM 872 O O . ASN A 1 100 ? -0.404 -16.074 20.793 1.00 67.69 100 ASN A O 1
ATOM 876 N N . SER A 1 101 ? 0.472 -16.677 18.812 1.00 61.72 101 SER A N 1
ATOM 877 C CA . SER A 1 101 ? 0.755 -18.055 19.239 1.00 61.72 101 SER A CA 1
ATOM 878 C C . SER A 1 101 ? 1.774 -18.119 20.380 1.00 61.72 101 SER A C 1
ATOM 880 O O . SER A 1 101 ? 1.544 -18.852 21.336 1.00 61.72 101 SER A O 1
ATOM 882 N N . ASP A 1 102 ? 2.829 -17.300 20.335 1.00 59.28 102 ASP A N 1
ATOM 883 C CA . ASP A 1 102 ? 3.886 -17.308 21.359 1.00 59.28 102 ASP A CA 1
ATOM 884 C C . ASP A 1 102 ? 3.390 -16.785 22.725 1.00 59.28 102 ASP A C 1
ATOM 886 O O . ASP A 1 102 ? 3.829 -17.242 23.783 1.00 59.28 102 ASP A O 1
ATOM 890 N N . GLN A 1 103 ? 2.437 -15.845 22.723 1.00 58.09 103 GLN A N 1
ATOM 891 C CA . GLN A 1 103 ? 1.820 -15.322 23.951 1.00 58.09 103 GLN A CA 1
ATOM 892 C C . GLN A 1 103 ? 0.879 -16.341 24.613 1.00 58.09 103 GLN A C 1
ATOM 894 O O . GLN A 1 103 ? 0.811 -16.403 25.838 1.00 58.09 103 GLN A O 1
ATOM 899 N N . ILE A 1 104 ? 0.193 -17.171 23.821 1.00 57.31 104 ILE A N 1
ATOM 900 C CA . ILE A 1 104 ? -0.707 -18.223 24.322 1.00 57.31 104 ILE A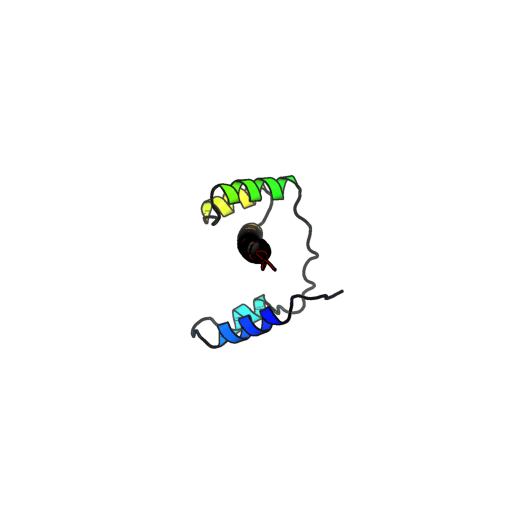 CA 1
ATOM 901 C C . ILE A 1 104 ? 0.073 -19.392 24.947 1.00 57.31 104 ILE A C 1
ATOM 903 O O . ILE A 1 104 ? -0.367 -19.964 25.940 1.00 57.31 104 ILE A O 1
ATOM 907 N N . SER A 1 105 ? 1.262 -19.720 24.439 1.00 55.62 105 SER A N 1
ATOM 908 C CA . SER A 1 105 ? 2.125 -20.736 25.062 1.00 55.62 105 SER A CA 1
ATOM 909 C C . SER A 1 105 ? 2.696 -20.311 26.422 1.00 55.62 105 SER A C 1
ATOM 911 O O . SER A 1 105 ? 2.893 -21.164 27.283 1.00 55.62 105 SER A O 1
ATOM 913 N N . ASN A 1 106 ? 2.917 -19.011 26.649 1.00 52.41 106 ASN A N 1
ATOM 914 C CA . ASN A 1 106 ? 3.429 -18.498 27.927 1.00 52.41 106 ASN A CA 1
ATOM 915 C C . ASN A 1 106 ? 2.352 -18.331 29.010 1.00 52.41 106 ASN A C 1
ATOM 917 O O . ASN A 1 106 ? 2.688 -18.269 30.190 1.00 52.41 106 ASN A O 1
ATOM 921 N N . SER A 1 107 ? 1.070 -18.248 28.649 1.00 53.56 107 SER A N 1
ATOM 922 C CA . SER A 1 107 ? -0.017 -18.177 29.634 1.00 53.56 107 SER A CA 1
ATOM 923 C C . SER A 1 107 ? -0.422 -19.551 30.179 1.00 53.56 107 SER A C 1
ATOM 925 O O . SER A 1 107 ? -0.883 -19.638 31.315 1.00 53.56 107 SER A O 1
ATOM 927 N N . ILE A 1 108 ? -0.201 -20.635 29.427 1.00 56.44 108 ILE A N 1
ATOM 928 C CA . ILE A 1 108 ? -0.518 -22.005 29.871 1.00 56.44 108 ILE A CA 1
ATOM 929 C C . ILE A 1 108 ? 0.495 -22.505 30.921 1.00 56.44 108 ILE A C 1
ATOM 931 O O . ILE A 1 108 ? 0.109 -23.172 31.881 1.00 56.44 108 ILE A O 1
ATOM 935 N N . SER A 1 109 ? 1.769 -22.115 30.825 1.00 52.03 109 SER A N 1
ATOM 936 C CA . SER A 1 109 ? 2.838 -22.550 31.740 1.00 52.03 109 SER A CA 1
ATOM 937 C C . SER A 1 109 ? 2.775 -21.957 33.159 1.00 52.03 109 SER A C 1
ATOM 939 O O . SER A 1 109 ? 3.445 -22.472 34.049 1.00 52.03 109 SER A O 1
ATOM 941 N N . ILE A 1 110 ? 1.939 -20.944 33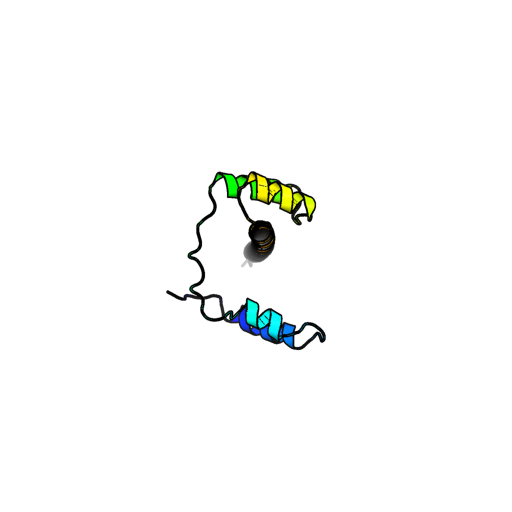.423 1.00 51.12 110 ILE A N 1
ATOM 942 C CA . ILE A 1 110 ? 1.783 -20.345 34.769 1.00 51.12 110 ILE A CA 1
ATOM 943 C C . ILE A 1 110 ? 0.762 -21.115 35.637 1.00 51.12 110 ILE A C 1
ATOM 945 O O . ILE A 1 110 ? 0.748 -20.975 36.857 1.00 51.12 110 ILE A O 1
ATOM 949 N N . THR A 1 111 ? -0.062 -21.992 35.052 1.00 49.16 111 THR A N 1
ATOM 950 C CA . THR A 1 111 ? -1.137 -22.694 35.790 1.00 49.16 111 THR A CA 1
ATOM 951 C C . THR A 1 111 ? -0.749 -24.054 36.384 1.00 49.16 111 THR A C 1
ATOM 953 O O . THR A 1 111 ? -1.575 -24.677 37.047 1.00 49.16 111 THR A O 1
ATOM 956 N N . HIS A 1 112 ? 0.503 -24.507 36.228 1.00 45.06 112 HIS A N 1
ATOM 957 C CA . HIS A 1 112 ? 0.945 -25.823 36.714 1.00 45.06 112 HIS A CA 1
ATOM 958 C C . HIS A 1 112 ? 2.038 -25.778 37.798 1.00 45.06 112 HIS A C 1
ATOM 960 O O . HIS A 1 112 ? 2.899 -26.646 37.857 1.00 45.06 112 HIS A O 1
ATOM 966 N N . HIS A 1 113 ? 1.974 -24.805 38.711 1.00 45.47 113 HIS A N 1
ATOM 967 C CA . HIS A 1 113 ? 2.570 -24.951 40.046 1.00 45.47 113 HIS A CA 1
ATOM 968 C C . HIS A 1 113 ? 1.455 -25.182 41.065 1.00 45.47 113 HIS A C 1
ATOM 970 O O . HIS A 1 113 ? 1.087 -24.314 41.853 1.00 45.47 113 HIS A O 1
ATOM 976 N N . GLY A 1 114 ? 0.882 -26.385 40.982 1.00 43.00 114 GLY A N 1
ATOM 977 C CA . GLY A 1 114 ? 0.012 -26.931 42.008 1.00 43.00 114 GLY A CA 1
ATOM 978 C C . GLY A 1 114 ? 0.801 -27.139 43.295 1.00 43.00 114 GLY A C 1
ATOM 979 O O . GLY A 1 114 ? 1.894 -27.703 43.293 1.00 43.00 114 GLY A O 1
ATOM 980 N N . SER A 1 115 ? 0.222 -26.634 44.374 1.00 48.44 115 SER A N 1
ATOM 981 C CA . SER A 1 115 ? 0.606 -26.803 45.766 1.00 48.44 115 SER A CA 1
ATOM 982 C C . SER A 1 115 ? 1.126 -28.212 46.071 1.00 48.44 115 SER A C 1
ATOM 984 O O . SER A 1 115 ? 0.408 -29.193 45.894 1.00 48.44 115 SER A O 1
ATOM 986 N N . HIS A 1 116 ? 2.354 -28.306 46.581 1.00 40.59 116 HIS A N 1
ATOM 987 C CA . HIS A 1 116 ? 2.825 -29.493 47.290 1.00 40.59 116 HIS A CA 1
ATOM 988 C C . HIS A 1 116 ? 2.349 -29.373 48.750 1.00 40.59 116 HIS A C 1
ATOM 990 O O . HIS A 1 116 ? 2.712 -28.391 49.405 1.00 40.59 116 HIS A O 1
ATOM 996 N N . PRO A 1 117 ? 1.484 -30.267 49.265 1.00 55.09 117 PRO A N 1
ATOM 997 C CA . PRO A 1 117 ? 1.049 -30.201 50.650 1.00 55.09 117 PRO A CA 1
ATOM 998 C C . PRO A 1 117 ? 2.047 -30.921 51.570 1.00 55.09 117 PRO A C 1
ATOM 1000 O O . PRO A 1 117 ? 2.367 -32.077 51.326 1.00 55.09 117 PRO A O 1
ATOM 1003 N N . LYS A 1 118 ? 2.438 -30.187 52.621 1.00 43.19 118 LYS A N 1
ATOM 1004 C CA . LYS A 1 118 ? 3.055 -30.566 53.910 1.00 43.19 118 LYS A CA 1
ATOM 1005 C C . LYS A 1 118 ? 4.246 -31.524 53.908 1.00 43.19 118 LYS A C 1
ATOM 1007 O O . LYS A 1 118 ? 4.038 -32.746 53.788 1.00 43.19 118 LYS A O 1
#

Organism: NCBI:txid136194

Radius of gyration: 21.33 Å; chains: 1; bounding box: 35×40×69 Å